Protein AF-R7QXJ0-F1 (afdb_monomer_lite)

Sequence (112 aa):
MRKTAGIDVTHVSIKWGRAKTDVSPYASPARQTDYRDLPPAYTFVGTGEPFFAETKTYIENLKKCGIPARIDIYDMNMHAFDMLRPGWEVSKRAAHRFNEEFYYASEHYFAE

Foldseek 3Di:
DDDDDDDDPPDPPPPPDDDDPDDDCVRPVLPDPDLPPPAEEEEEDEPQDPCVVSVVVSQVVCVVNVHHYDYHYDPDNDPPCLPVPVPDPSNVVRVVVVVVVVVVCCVPPDDD

Radius of gyration: 21.44 Å; chains: 1; bounding box: 50×74×38 Å

Secondary structure (DSSP, 8-state):
---------S-----PPPPPS---TTT-GGG----TTPPPEEEEEETTSTTHHHHHHHHHHHHHTT--EEEEEE--SSTTHHHH-TTSHHHHHHHHHHHHHHHHHHHHS---

Structure (mmCIF, N/CA/C/O backbone):
data_AF-R7QXJ0-F1
#
_entry.id   AF-R7QXJ0-F1
#
loop_
_atom_site.group_PDB
_atom_site.id
_atom_site.type_symbol
_atom_site.label_atom_id
_atom_site.label_alt_id
_atom_site.label_comp_id
_atom_site.label_asym_id
_atom_site.label_entity_id
_atom_site.label_seq_id
_atom_site.pdbx_PDB_ins_code
_atom_site.Cartn_x
_atom_site.Cartn_y
_atom_site.Cartn_z
_atom_site.occupancy
_atom_site.B_iso_or_equiv
_atom_site.auth_seq_id
_atom_site.auth_comp_id
_atom_site.auth_asym_id
_atom_site.auth_atom_id
_atom_site.pdbx_PDB_model_num
ATOM 1 N N . MET A 1 1 ? 35.556 -56.882 -5.409 1.00 45.59 1 MET A N 1
ATOM 2 C CA . MET A 1 1 ? 35.390 -56.064 -4.186 1.00 45.59 1 MET A CA 1
ATOM 3 C C . MET A 1 1 ? 35.511 -54.583 -4.528 1.00 45.59 1 MET A C 1
ATOM 5 O O . MET A 1 1 ? 36.625 -54.118 -4.695 1.00 45.59 1 MET A O 1
ATOM 9 N N . ARG A 1 2 ? 34.387 -53.864 -4.632 1.00 34.59 2 ARG A N 1
ATOM 10 C CA . ARG A 1 2 ? 34.240 -52.422 -4.349 1.00 34.59 2 ARG A CA 1
ATOM 11 C C . ARG A 1 2 ? 32.762 -52.217 -4.003 1.00 34.59 2 ARG A C 1
ATOM 13 O O . ARG A 1 2 ? 31.916 -52.347 -4.877 1.00 34.59 2 ARG A O 1
ATOM 20 N N . LYS A 1 3 ? 32.449 -52.025 -2.719 1.00 36.72 3 LYS A N 1
ATOM 21 C CA . LYS A 1 3 ? 31.110 -51.626 -2.272 1.00 36.72 3 LYS A CA 1
ATOM 22 C C . LYS A 1 3 ? 31.042 -50.106 -2.408 1.00 36.72 3 LYS A C 1
ATOM 24 O O . LYS A 1 3 ? 31.713 -49.409 -1.655 1.00 36.72 3 LYS A O 1
ATOM 29 N N . THR A 1 4 ? 30.295 -49.596 -3.377 1.00 41.34 4 THR A N 1
ATOM 30 C CA . THR A 1 4 ? 29.870 -48.194 -3.391 1.00 41.34 4 THR A CA 1
ATOM 31 C C . THR A 1 4 ? 28.691 -48.067 -2.432 1.00 41.34 4 THR A C 1
ATOM 33 O O . THR A 1 4 ? 27.655 -48.696 -2.627 1.00 41.34 4 THR A O 1
ATOM 36 N N . ALA A 1 5 ? 28.880 -47.316 -1.347 1.00 43.25 5 ALA A N 1
ATOM 37 C CA . ALA A 1 5 ? 27.804 -46.966 -0.431 1.00 43.25 5 ALA A CA 1
ATOM 38 C C . ALA A 1 5 ? 26.801 -46.077 -1.181 1.00 43.25 5 ALA A C 1
ATOM 40 O O . ALA A 1 5 ? 27.152 -44.985 -1.624 1.00 43.25 5 ALA A O 1
ATOM 41 N N . GLY A 1 6 ? 25.580 -46.576 -1.374 1.00 41.38 6 GLY A N 1
ATOM 42 C CA . GLY A 1 6 ? 24.469 -45.772 -1.864 1.00 41.38 6 GLY A CA 1
ATOM 43 C C . GLY A 1 6 ? 24.071 -44.764 -0.792 1.00 41.38 6 GLY A C 1
ATOM 44 O O . GLY A 1 6 ? 23.799 -45.146 0.344 1.00 41.38 6 GLY A O 1
ATOM 45 N N . ILE A 1 7 ? 24.071 -43.483 -1.146 1.00 49.19 7 ILE A N 1
ATOM 46 C CA . ILE A 1 7 ? 23.419 -42.443 -0.354 1.00 49.19 7 ILE A CA 1
ATOM 47 C C . ILE A 1 7 ? 21.928 -42.546 -0.679 1.00 49.19 7 ILE A C 1
ATOM 49 O O . ILE A 1 7 ? 21.510 -42.235 -1.793 1.00 49.19 7 ILE A O 1
ATOM 53 N N . ASP A 1 8 ? 21.144 -43.030 0.279 1.00 42.75 8 ASP A N 1
ATOM 54 C CA . ASP A 1 8 ? 19.686 -42.958 0.242 1.00 42.75 8 ASP A CA 1
ATOM 55 C C . ASP A 1 8 ? 19.267 -41.519 0.581 1.00 42.75 8 ASP A C 1
ATOM 57 O O . ASP A 1 8 ? 19.444 -41.053 1.705 1.00 42.75 8 ASP A O 1
ATOM 61 N N . VAL A 1 9 ? 18.785 -40.782 -0.423 1.00 50.94 9 VAL A N 1
ATOM 62 C CA . VAL A 1 9 ? 18.309 -39.392 -0.290 1.00 50.94 9 VAL A CA 1
ATOM 63 C C . VAL A 1 9 ? 16.834 -39.304 0.112 1.00 50.94 9 VAL A C 1
ATOM 65 O O . VAL A 1 9 ? 16.247 -38.219 0.076 1.00 50.94 9 VAL A O 1
ATOM 68 N N . THR A 1 10 ? 16.195 -40.407 0.505 1.00 52.59 10 THR A N 1
ATOM 69 C CA . THR A 1 10 ? 14.822 -40.336 0.997 1.00 52.59 10 THR A CA 1
ATOM 70 C C . THR A 1 10 ? 14.807 -39.755 2.415 1.00 52.59 10 THR A C 1
ATOM 72 O O . THR A 1 10 ? 15.278 -40.359 3.371 1.00 52.59 10 THR A O 1
ATOM 75 N N . HIS A 1 11 ? 14.204 -38.569 2.546 1.00 53.97 11 HIS A N 1
ATOM 76 C CA . HIS A 1 11 ? 13.925 -37.844 3.795 1.00 53.97 11 HIS A CA 1
ATOM 77 C C . HIS A 1 11 ? 15.060 -36.972 4.352 1.00 53.97 11 HIS A C 1
ATOM 79 O O . HIS A 1 11 ? 15.527 -37.148 5.478 1.00 53.97 11 HIS A O 1
ATOM 85 N N . VAL A 1 12 ? 15.380 -35.884 3.643 1.00 51.94 12 VAL A N 1
ATOM 86 C CA . VAL A 1 12 ? 15.836 -34.672 4.341 1.00 51.94 12 VAL A CA 1
ATOM 87 C C . VAL A 1 12 ? 14.643 -34.125 5.130 1.00 51.94 12 VAL A C 1
ATOM 89 O O . VAL A 1 12 ? 13.816 -33.376 4.615 1.00 51.94 12 VAL A O 1
ATOM 92 N N . SER A 1 13 ? 14.514 -34.542 6.389 1.00 52.09 13 SER A N 1
ATOM 93 C CA . SER A 1 13 ? 13.552 -33.962 7.325 1.00 52.09 13 SER A CA 1
ATOM 94 C C . SER A 1 13 ? 14.060 -32.573 7.722 1.00 52.09 13 SER A C 1
ATOM 96 O O . SER A 1 13 ? 14.759 -32.404 8.723 1.00 52.09 13 SER A O 1
ATOM 98 N N . ILE A 1 14 ? 13.779 -31.570 6.886 1.00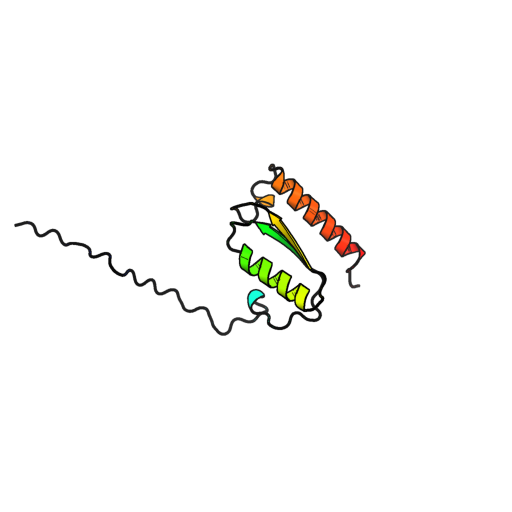 58.62 14 ILE A N 1
ATOM 99 C CA . ILE A 1 14 ? 14.021 -30.170 7.233 1.00 58.62 14 ILE A CA 1
ATOM 100 C C . ILE A 1 14 ? 13.074 -29.846 8.388 1.00 58.62 14 ILE A C 1
ATOM 102 O O . ILE A 1 14 ? 11.874 -29.646 8.196 1.00 58.62 14 ILE A O 1
ATOM 106 N N . LYS A 1 15 ? 13.612 -29.811 9.610 1.00 50.44 15 LYS A N 1
ATOM 107 C CA . LYS A 1 15 ? 12.919 -29.226 10.757 1.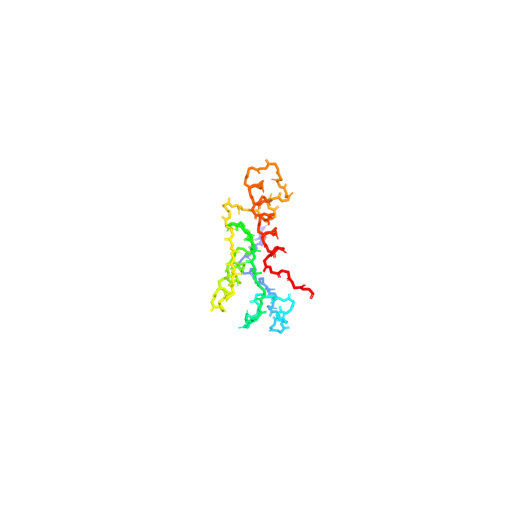00 50.44 15 LYS A CA 1
ATOM 108 C C . LYS A 1 15 ? 12.858 -27.716 10.546 1.00 50.44 15 LYS A C 1
ATOM 110 O O . LYS A 1 15 ? 13.702 -26.978 11.045 1.00 50.44 15 LYS A O 1
ATOM 115 N N . TRP A 1 16 ? 11.855 -27.263 9.803 1.00 63.72 16 TRP A N 1
ATOM 116 C CA . TRP A 1 16 ? 11.424 -25.873 9.842 1.00 63.72 16 TRP A CA 1
ATOM 117 C C . TRP A 1 16 ? 11.083 -25.553 11.301 1.00 63.72 16 TRP A C 1
ATOM 119 O O . TRP A 1 16 ? 10.231 -26.215 11.901 1.00 63.72 16 TRP A O 1
ATOM 129 N N . GLY A 1 17 ? 11.809 -24.616 11.915 1.00 59.66 17 GLY A N 1
ATOM 130 C CA . GLY A 1 17 ? 11.501 -24.170 13.272 1.00 59.66 17 GLY A CA 1
ATOM 131 C C . GLY A 1 17 ? 10.027 -23.771 13.352 1.00 59.66 17 GLY A C 1
ATOM 132 O O . GLY A 1 17 ? 9.516 -23.129 12.435 1.00 59.66 17 GLY A O 1
ATOM 133 N N . ARG A 1 18 ? 9.317 -24.188 14.410 1.00 62.66 18 ARG A N 1
ATOM 134 C CA . ARG A 1 18 ? 7.904 -23.817 14.572 1.00 62.66 18 ARG A CA 1
ATOM 135 C C . ARG A 1 18 ? 7.781 -22.298 14.546 1.00 62.66 18 ARG A C 1
ATOM 137 O O . ARG A 1 18 ? 8.528 -21.610 15.245 1.00 62.66 18 ARG A O 1
ATOM 144 N N . ALA A 1 19 ? 6.811 -21.797 13.783 1.00 67.75 19 ALA A N 1
ATOM 145 C CA . ALA A 1 19 ? 6.402 -20.405 13.871 1.00 67.75 19 ALA A CA 1
ATOM 146 C C . ALA A 1 19 ? 6.142 -20.067 15.346 1.00 67.75 19 ALA A C 1
ATOM 148 O O . ALA A 1 19 ? 5.410 -20.790 16.028 1.00 67.75 19 ALA A O 1
ATOM 149 N N . LYS A 1 20 ? 6.770 -18.998 15.847 1.00 76.38 20 LYS A N 1
ATOM 150 C CA . LYS A 1 20 ? 6.516 -18.516 17.207 1.00 76.38 20 LYS A CA 1
ATOM 151 C C . LYS A 1 20 ? 5.013 -18.244 17.334 1.00 76.38 20 LYS A C 1
ATOM 153 O O . LYS A 1 20 ? 4.428 -17.564 16.489 1.00 76.38 20 LYS A O 1
ATOM 158 N N . THR A 1 21 ? 4.383 -18.853 18.332 1.00 77.75 21 THR A N 1
ATOM 159 C CA . THR A 1 21 ? 2.925 -18.804 18.520 1.00 77.75 21 THR A CA 1
ATOM 160 C C . THR A 1 21 ? 2.477 -17.508 19.180 1.00 77.75 21 THR A C 1
ATOM 162 O O . THR A 1 21 ? 1.363 -17.067 18.936 1.00 77.75 21 THR A O 1
ATOM 165 N N . ASP A 1 22 ? 3.366 -16.884 19.948 1.00 85.31 22 ASP A N 1
ATOM 166 C CA . ASP A 1 22 ? 3.129 -15.635 20.662 1.00 85.31 22 ASP A CA 1
ATOM 167 C C . ASP A 1 22 ? 3.965 -14.508 20.037 1.00 85.31 22 ASP A C 1
ATOM 169 O O . ASP A 1 22 ? 5.017 -14.109 20.536 1.00 85.31 22 ASP A O 1
ATOM 173 N N . VAL A 1 23 ? 3.566 -14.090 18.834 1.00 90.38 23 VAL A N 1
ATOM 174 C CA . VAL A 1 23 ? 4.140 -12.919 18.161 1.00 90.38 23 VAL A CA 1
ATOM 175 C C . VAL A 1 23 ? 3.077 -11.841 18.167 1.00 90.38 23 VAL A C 1
ATOM 177 O O . VAL A 1 23 ? 2.024 -12.012 17.552 1.00 90.38 23 VAL A O 1
ATOM 180 N N . SER A 1 24 ? 3.369 -10.738 18.852 1.00 92.94 24 SER A N 1
ATOM 181 C CA . SER A 1 24 ? 2.473 -9.586 18.921 1.00 92.94 24 SER A CA 1
ATOM 182 C C . SER A 1 24 ? 2.114 -9.071 17.517 1.00 92.94 24 SER A C 1
ATOM 184 O O . SER A 1 24 ? 3.012 -8.967 16.672 1.00 92.94 24 SER A O 1
ATOM 186 N N . PRO A 1 25 ? 0.851 -8.671 17.266 1.00 93.00 25 PRO A N 1
ATOM 187 C CA . PRO A 1 25 ? 0.453 -7.974 16.043 1.00 93.00 25 PRO A CA 1
ATOM 188 C C . PRO A 1 25 ? 1.273 -6.713 15.754 1.00 93.00 25 PRO A C 1
ATOM 190 O O . PRO A 1 25 ? 1.458 -6.359 14.597 1.00 93.00 25 PRO A O 1
ATOM 193 N N . TYR A 1 26 ? 1.835 -6.075 16.786 1.00 91.00 26 TYR A N 1
ATOM 194 C CA . TYR A 1 26 ? 2.766 -4.960 16.608 1.00 91.00 26 TYR A CA 1
ATOM 195 C C . TYR A 1 26 ? 4.039 -5.375 15.851 1.00 91.00 26 TYR A C 1
ATOM 197 O O . TYR A 1 26 ? 4.532 -4.639 15.005 1.00 91.00 26 TYR A O 1
ATOM 205 N N . ALA A 1 27 ? 4.562 -6.573 16.129 1.00 92.62 27 ALA A N 1
ATOM 206 C CA . ALA A 1 27 ? 5.741 -7.112 15.451 1.00 92.62 27 ALA A CA 1
ATOM 207 C C . ALA A 1 27 ? 5.398 -7.811 14.125 1.00 92.62 27 ALA A C 1
ATOM 209 O O . ALA A 1 27 ? 6.249 -7.934 13.248 1.00 92.62 27 ALA A O 1
ATOM 210 N N . SER A 1 28 ? 4.170 -8.312 13.983 1.00 91.88 28 SER A N 1
ATOM 211 C CA . SER A 1 28 ? 3.691 -8.985 12.776 1.00 91.88 28 SER A CA 1
ATOM 212 C C . SER A 1 28 ? 2.242 -8.571 12.500 1.00 91.88 28 SER A C 1
ATOM 214 O O . SER A 1 28 ? 1.319 -9.251 12.954 1.00 91.88 28 SER A O 1
ATOM 216 N N . PRO A 1 29 ? 2.021 -7.481 11.738 1.00 92.00 29 PRO A N 1
ATOM 217 C CA . PRO A 1 29 ? 0.682 -6.949 11.465 1.00 92.00 29 PRO A CA 1
ATOM 218 C C . PRO A 1 29 ? -0.268 -7.946 10.793 1.00 92.00 29 PRO A C 1
ATOM 220 O O . PRO A 1 29 ? -1.481 -7.850 10.958 1.00 92.00 29 PRO A O 1
ATOM 223 N N . ALA A 1 30 ? 0.263 -8.962 10.105 1.00 89.12 30 ALA A N 1
ATOM 224 C CA . ALA A 1 30 ? -0.516 -10.074 9.557 1.00 89.12 30 ALA A CA 1
ATOM 225 C C . ALA A 1 30 ? -1.291 -10.880 10.624 1.00 89.12 30 ALA A C 1
ATOM 227 O O . ALA A 1 30 ? -2.200 -11.633 10.289 1.00 89.12 30 ALA A O 1
ATOM 228 N N . ARG A 1 31 ? -0.935 -10.736 11.908 1.00 91.62 31 ARG A N 1
ATOM 229 C CA . ARG A 1 31 ? -1.617 -11.364 13.051 1.00 91.62 31 ARG A CA 1
ATOM 230 C C . ARG A 1 31 ? -2.665 -10.466 13.699 1.00 91.62 31 ARG A C 1
ATOM 232 O O . ARG A 1 31 ? -3.272 -10.881 14.684 1.00 91.62 31 ARG A O 1
ATOM 239 N N . GLN A 1 32 ? -2.853 -9.248 13.196 1.00 94.06 32 GLN A N 1
ATOM 240 C CA . GLN A 1 32 ? -3.906 -8.371 13.680 1.00 94.06 32 GLN A CA 1
ATOM 241 C C . GLN A 1 32 ? -5.269 -9.044 13.477 1.00 94.06 32 GLN A C 1
ATOM 243 O O . GLN A 1 32 ? -5.544 -9.619 12.426 1.00 94.06 32 GLN A O 1
ATOM 248 N N . THR A 1 33 ? -6.108 -8.994 14.506 1.00 93.69 33 THR A N 1
ATOM 249 C CA . THR A 1 33 ? -7.475 -9.542 14.470 1.00 93.69 33 THR A CA 1
ATOM 250 C C . THR A 1 33 ? -8.532 -8.448 14.546 1.00 93.69 33 THR A C 1
ATOM 252 O O . THR A 1 33 ? -9.672 -8.686 14.156 1.00 93.69 33 THR A O 1
ATOM 255 N N . ASP A 1 34 ? -8.144 -7.245 14.973 1.00 95.19 34 ASP A N 1
ATOM 256 C CA . ASP A 1 34 ? -8.997 -6.067 15.013 1.00 95.19 34 ASP A CA 1
ATOM 257 C C . ASP A 1 34 ? -8.395 -4.941 14.168 1.00 95.19 34 ASP A C 1
ATOM 259 O O . ASP A 1 34 ? -7.303 -4.448 14.440 1.00 95.19 34 ASP A O 1
ATOM 263 N N . TYR A 1 35 ? -9.109 -4.561 13.113 1.00 96.56 35 TYR A N 1
ATOM 264 C CA . TYR A 1 35 ? -8.683 -3.547 12.147 1.00 96.56 35 TYR A CA 1
ATOM 265 C C . TYR A 1 35 ? -9.473 -2.239 12.280 1.00 96.56 35 TYR A C 1
ATOM 267 O O . TYR A 1 35 ? -9.325 -1.347 11.443 1.00 96.56 35 TYR A O 1
ATOM 275 N N . ARG A 1 36 ? -10.348 -2.129 13.288 1.00 94.81 36 ARG A N 1
ATOM 276 C CA . ARG A 1 36 ? -11.133 -0.915 13.535 1.00 94.81 36 ARG A CA 1
ATOM 277 C C . ARG A 1 36 ? -10.216 0.251 13.890 1.00 94.81 36 ARG A C 1
ATOM 279 O O . ARG A 1 36 ? -9.125 0.053 14.416 1.00 94.81 36 ARG A O 1
ATOM 286 N N . ASP A 1 37 ? -10.680 1.453 13.570 1.00 93.50 37 ASP A N 1
ATOM 287 C CA 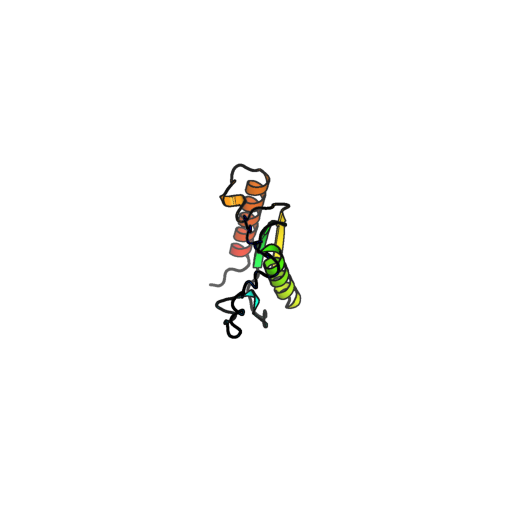. ASP A 1 37 ? -10.018 2.725 13.885 1.00 93.50 37 ASP A CA 1
ATOM 288 C C . ASP A 1 37 ? -8.603 2.894 13.293 1.00 93.50 37 ASP A C 1
ATOM 290 O O . ASP A 1 37 ? -7.890 3.841 13.626 1.00 93.50 37 ASP A O 1
ATOM 294 N N . LEU A 1 38 ? -8.191 2.009 12.378 1.00 95.06 38 LEU A N 1
ATOM 295 C CA . LEU A 1 38 ? -6.966 2.176 11.602 1.00 95.06 38 LEU A CA 1
ATOM 296 C C . LEU A 1 38 ? -7.149 3.251 10.517 1.00 95.06 38 LEU A C 1
ATOM 298 O O . LEU A 1 38 ? -8.252 3.416 9.988 1.00 95.06 38 LEU A O 1
ATOM 302 N N . PRO A 1 39 ? -6.077 3.975 10.146 1.00 95.50 39 PRO A N 1
ATOM 303 C CA . PRO A 1 39 ? -6.161 5.006 9.122 1.00 95.50 39 PRO A CA 1
ATOM 304 C C . PRO A 1 39 ? -6.417 4.405 7.730 1.00 95.50 39 PRO A C 1
ATOM 306 O O . PRO A 1 39 ? -6.136 3.221 7.496 1.00 95.50 39 PRO A O 1
ATOM 309 N N . PRO A 1 40 ? -6.888 5.225 6.772 1.00 96.50 40 PRO A N 1
ATOM 310 C CA . PRO A 1 40 ? -6.883 4.868 5.362 1.00 96.50 40 PRO A CA 1
ATOM 311 C C . PRO A 1 40 ? -5.513 4.365 4.903 1.00 96.50 40 PRO A C 1
ATOM 313 O O . PRO A 1 40 ? -4.476 4.851 5.357 1.00 96.50 40 PRO A O 1
ATOM 316 N N . ALA A 1 41 ? -5.502 3.404 3.982 1.00 97.25 41 ALA A N 1
ATOM 317 C CA . ALA A 1 41 ? -4.270 2.759 3.543 1.00 97.25 41 ALA A CA 1
ATOM 318 C C . ALA A 1 41 ? -4.178 2.656 2.021 1.00 97.25 41 ALA A C 1
ATOM 320 O O . ALA A 1 41 ? -5.113 2.230 1.344 1.00 97.25 41 ALA A O 1
ATOM 321 N N . TYR A 1 42 ? -3.000 2.953 1.488 1.00 98.44 42 TYR A N 1
ATOM 322 C CA . TYR A 1 42 ? -2.637 2.633 0.116 1.00 98.44 42 TYR A CA 1
ATOM 323 C C . TYR A 1 42 ? -1.341 1.825 0.104 1.00 98.44 42 TYR A C 1
ATOM 325 O O . TYR A 1 42 ? -0.427 2.070 0.891 1.00 98.44 42 TYR A O 1
ATOM 333 N N . THR A 1 43 ? -1.261 0.852 -0.797 1.00 98.12 43 THR A N 1
ATOM 334 C CA . THR A 1 43 ? -0.032 0.110 -1.074 1.00 98.12 43 THR A CA 1
ATOM 335 C C . THR A 1 43 ? -0.024 -0.389 -2.517 1.00 98.12 43 THR A C 1
ATOM 337 O O . THR A 1 43 ? -1.025 -0.302 -3.231 1.00 98.12 43 THR A O 1
ATOM 340 N N . PHE A 1 44 ? 1.098 -0.948 -2.952 1.00 98.44 44 PHE A N 1
ATOM 341 C CA . PHE A 1 44 ? 1.174 -1.711 -4.186 1.00 98.44 44 PHE A CA 1
ATOM 342 C C . PHE A 1 44 ? 2.066 -2.935 -4.013 1.00 98.44 44 PHE A C 1
ATOM 344 O O . PHE A 1 44 ? 2.912 -2.977 -3.123 1.00 98.44 44 PHE A O 1
ATOM 351 N N . VAL A 1 45 ? 1.859 -3.944 -4.857 1.00 98.50 45 VAL A N 1
ATOM 352 C CA . VAL A 1 45 ? 2.586 -5.213 -4.760 1.00 98.50 45 VAL A CA 1
ATOM 353 C C . VAL A 1 45 ? 2.730 -5.881 -6.129 1.00 98.50 45 VAL A C 1
ATOM 355 O O . VAL A 1 45 ? 1.869 -5.739 -7.003 1.00 98.50 45 VAL A O 1
ATOM 358 N N . GLY A 1 46 ? 3.820 -6.616 -6.322 1.00 97.94 46 GLY A N 1
ATOM 359 C CA . GLY A 1 46 ? 4.021 -7.521 -7.448 1.00 97.94 46 GLY A CA 1
ATOM 360 C C . GLY A 1 46 ? 3.264 -8.845 -7.280 1.00 97.94 46 GLY A C 1
ATOM 361 O O . GLY A 1 46 ? 3.076 -9.336 -6.171 1.00 97.94 46 GLY A O 1
ATOM 362 N N . THR A 1 47 ? 2.843 -9.465 -8.378 1.00 97.69 47 THR A N 1
ATOM 363 C CA . THR A 1 47 ? 2.183 -10.786 -8.375 1.00 97.69 47 THR A CA 1
ATOM 364 C C . THR A 1 47 ? 3.099 -11.935 -7.946 1.00 97.69 47 THR A C 1
ATOM 366 O O . THR A 1 47 ? 2.616 -12.909 -7.370 1.00 97.69 47 THR A O 1
ATOM 369 N N . GLY A 1 48 ? 4.404 -11.844 -8.215 1.00 96.50 48 GLY A N 1
ATOM 370 C CA . GLY A 1 48 ? 5.373 -12.914 -7.953 1.00 96.50 48 GLY A CA 1
ATOM 371 C C . GLY A 1 48 ? 6.353 -12.640 -6.819 1.00 96.50 48 GLY A C 1
ATOM 372 O O . GLY A 1 48 ? 7.385 -13.306 -6.743 1.00 96.50 48 GLY A O 1
ATOM 373 N N . GLU A 1 49 ? 6.085 -11.658 -5.958 1.00 96.00 49 GLU A N 1
ATOM 374 C CA . GLU A 1 49 ? 6.893 -11.426 -4.759 1.00 96.00 49 GLU A CA 1
ATOM 375 C C . GLU A 1 49 ? 6.333 -12.156 -3.521 1.00 96.00 49 GLU A C 1
ATOM 377 O O . GLU A 1 49 ? 5.131 -12.427 -3.450 1.00 96.00 49 GLU A O 1
ATOM 382 N N . PRO A 1 50 ? 7.174 -12.462 -2.511 1.00 96.12 50 PRO A N 1
ATOM 383 C CA . PRO A 1 50 ? 6.762 -13.250 -1.344 1.00 96.12 50 PRO A CA 1
ATOM 384 C C . PRO A 1 50 ? 5.612 -12.641 -0.531 1.00 96.12 50 PRO A C 1
ATOM 386 O O . PRO A 1 50 ? 4.883 -13.370 0.137 1.00 96.12 50 PRO A O 1
ATOM 389 N N . PHE A 1 51 ? 5.444 -11.320 -0.594 1.00 96.50 51 PHE A N 1
ATOM 390 C CA . PHE A 1 51 ? 4.501 -10.574 0.238 1.00 96.50 51 PHE A CA 1
ATOM 391 C C . PHE A 1 51 ? 3.116 -10.403 -0.412 1.00 96.50 51 PHE A C 1
ATOM 393 O O . PHE A 1 51 ? 2.198 -9.871 0.209 1.00 96.50 51 PHE A O 1
ATOM 400 N N . PHE A 1 52 ? 2.919 -10.883 -1.649 1.00 97.44 52 PHE A N 1
ATOM 401 C CA . PHE A 1 52 ? 1.677 -10.697 -2.410 1.00 97.44 52 PHE A CA 1
ATOM 402 C C . PHE A 1 52 ? 0.414 -11.090 -1.630 1.00 97.44 52 PHE A C 1
ATOM 404 O O . PHE A 1 52 ? -0.526 -10.302 -1.489 1.00 97.44 52 PHE A O 1
ATOM 411 N N . ALA A 1 53 ? 0.391 -12.318 -1.107 1.00 97.38 53 ALA A N 1
ATOM 412 C CA . ALA A 1 53 ? -0.795 -12.872 -0.462 1.00 97.38 53 ALA A CA 1
ATOM 413 C C . ALA A 1 53 ? -1.122 -12.174 0.867 1.00 97.38 53 ALA A C 1
ATOM 415 O O . ALA A 1 53 ? -2.293 -11.895 1.146 1.00 97.38 53 ALA A O 1
ATOM 416 N N . GLU A 1 54 ? -0.108 -11.871 1.680 1.00 96.38 54 GLU A N 1
ATOM 417 C CA . GLU A 1 54 ? -0.312 -11.206 2.970 1.00 96.38 54 GLU A CA 1
ATOM 418 C C . GLU A 1 54 ? -0.740 -9.746 2.799 1.00 96.38 54 GLU A C 1
ATOM 420 O O . GLU A 1 54 ? -1.694 -9.321 3.452 1.00 96.38 54 GLU A O 1
ATOM 425 N N . THR A 1 55 ? -0.145 -9.012 1.854 1.00 97.56 55 THR A N 1
ATOM 426 C CA . THR A 1 55 ? -0.529 -7.628 1.546 1.00 97.56 55 THR A CA 1
ATOM 427 C C . THR A 1 55 ? -1.973 -7.559 1.055 1.00 97.56 55 THR A C 1
ATOM 429 O O . THR A 1 55 ? -2.760 -6.745 1.545 1.00 97.56 55 THR A O 1
ATOM 432 N N . LYS A 1 56 ? -2.371 -8.463 0.147 1.00 97.94 56 LYS A N 1
ATOM 433 C CA . LYS A 1 56 ? -3.762 -8.562 -0.323 1.00 97.94 56 LYS A CA 1
ATOM 434 C C . LYS A 1 56 ? -4.725 -8.844 0.832 1.00 97.94 56 LYS A C 1
ATOM 436 O O . LYS A 1 56 ? -5.741 -8.164 0.953 1.00 97.94 56 LYS A O 1
ATOM 441 N N . THR A 1 57 ? -4.382 -9.792 1.704 1.00 97.69 57 THR A N 1
ATOM 442 C CA . THR A 1 57 ? -5.203 -10.158 2.870 1.00 97.69 57 THR A CA 1
ATOM 443 C C . THR A 1 57 ? -5.365 -8.987 3.841 1.00 97.69 57 THR A C 1
ATOM 445 O O . THR A 1 57 ? -6.474 -8.719 4.303 1.00 97.69 57 THR A O 1
ATOM 448 N N . TYR A 1 58 ? -4.287 -8.252 4.125 1.00 97.31 58 TYR A N 1
ATOM 449 C CA . TYR A 1 58 ? -4.318 -7.098 5.024 1.00 97.31 58 TYR A CA 1
ATOM 450 C C . TYR A 1 58 ? -5.255 -5.997 4.502 1.00 97.31 58 TYR A C 1
ATOM 452 O O . TYR A 1 58 ? -6.117 -5.511 5.234 1.00 97.31 58 TYR A O 1
ATOM 460 N N . ILE A 1 59 ? -5.155 -5.664 3.210 1.00 98.12 59 ILE A N 1
ATOM 461 C CA . ILE A 1 59 ? -6.019 -4.668 2.561 1.00 98.12 59 ILE A CA 1
ATOM 462 C C . ILE A 1 59 ? -7.482 -5.132 2.518 1.00 98.12 59 ILE A C 1
ATOM 464 O O . ILE A 1 59 ? -8.391 -4.333 2.739 1.00 98.12 59 ILE A O 1
ATOM 468 N N . GLU A 1 60 ? -7.740 -6.418 2.269 1.00 97.69 60 GLU A N 1
ATOM 469 C CA . GLU A 1 60 ? -9.095 -6.979 2.330 1.00 97.69 60 GLU A CA 1
ATOM 470 C C . GLU A 1 60 ? -9.700 -6.892 3.737 1.00 97.69 60 GLU A C 1
ATOM 472 O O . GLU A 1 60 ? -10.886 -6.593 3.869 1.00 97.69 60 GLU A O 1
ATOM 477 N N . ASN A 1 61 ? -8.908 -7.119 4.786 1.00 97.81 61 ASN A N 1
ATOM 478 C CA . ASN A 1 61 ? -9.379 -7.015 6.166 1.00 97.81 61 ASN A CA 1
ATOM 479 C C . ASN A 1 61 ? -9.696 -5.568 6.566 1.00 97.81 61 ASN A C 1
ATOM 481 O O . ASN A 1 61 ? -10.752 -5.333 7.151 1.00 97.81 61 ASN A O 1
ATOM 485 N N . LEU A 1 62 ? -8.870 -4.596 6.161 1.00 97.75 62 LEU A N 1
ATOM 486 C CA . LEU A 1 62 ? -9.186 -3.170 6.320 1.00 97.75 62 LEU A CA 1
ATOM 487 C C . LEU A 1 62 ? -10.526 -2.813 5.658 1.00 97.75 62 LEU A C 1
ATOM 489 O O . LEU A 1 62 ? -11.405 -2.236 6.300 1.00 97.75 62 LEU A O 1
ATOM 493 N N . LYS A 1 63 ? -10.729 -3.239 4.403 1.00 97.69 63 LYS A N 1
ATOM 494 C CA . LYS A 1 63 ? -11.985 -3.008 3.669 1.00 97.69 63 LYS A CA 1
ATOM 495 C C . LYS A 1 63 ? -13.201 -3.614 4.373 1.00 97.69 63 LYS A C 1
ATOM 497 O O . LYS A 1 63 ? -14.248 -2.975 4.420 1.00 97.69 63 LYS A O 1
ATOM 502 N N . LYS A 1 64 ? -13.082 -4.825 4.934 1.00 97.50 64 LYS A N 1
ATOM 503 C CA . LYS A 1 64 ? -14.172 -5.480 5.690 1.00 97.50 64 LYS A CA 1
ATOM 504 C C . LYS A 1 64 ? -14.582 -4.689 6.934 1.00 97.50 64 LYS A C 1
ATOM 506 O O . LYS A 1 64 ? -15.742 -4.760 7.326 1.00 97.50 64 LYS A O 1
ATOM 511 N N . CYS A 1 65 ? -13.662 -3.929 7.524 1.00 97.25 65 CYS A N 1
ATOM 512 C CA . CYS A 1 65 ? -13.933 -3.033 8.648 1.00 97.25 65 CYS A CA 1
ATOM 513 C C . CYS A 1 65 ? -14.409 -1.634 8.220 1.00 97.25 65 CYS A C 1
ATOM 515 O O . CYS A 1 65 ? -14.564 -0.765 9.071 1.00 97.25 65 CYS A O 1
ATOM 517 N N . GLY A 1 66 ? -14.650 -1.403 6.924 1.00 97.19 66 GLY A N 1
ATOM 518 C CA . GLY A 1 66 ? -15.083 -0.105 6.403 1.00 97.19 66 GLY A CA 1
ATOM 519 C C . GLY A 1 66 ? -13.961 0.929 6.279 1.00 97.19 66 GLY A C 1
ATOM 520 O O . GLY A 1 66 ? -14.247 2.087 5.987 1.00 97.19 66 GLY A O 1
ATOM 521 N N . ILE A 1 67 ? -12.696 0.533 6.464 1.00 97.44 67 ILE A N 1
ATOM 522 C CA . ILE A 1 67 ? -11.553 1.434 6.301 1.00 97.44 67 ILE A CA 1
ATOM 523 C C . ILE A 1 67 ? -11.288 1.661 4.802 1.00 97.44 67 ILE A C 1
ATOM 525 O O . ILE A 1 67 ? -11.187 0.679 4.051 1.00 97.44 67 ILE A O 1
ATOM 529 N N . PRO A 1 68 ? -11.136 2.918 4.335 1.00 97.00 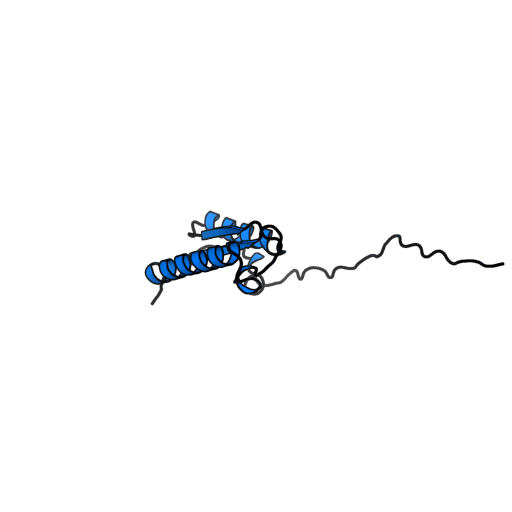68 PRO A N 1
ATOM 530 C CA . PRO A 1 68 ? -10.732 3.199 2.962 1.00 97.00 68 PRO A CA 1
ATOM 531 C C . PRO A 1 68 ? -9.338 2.626 2.690 1.00 97.00 68 PRO A C 1
ATOM 533 O O . PRO A 1 68 ? -8.333 3.147 3.164 1.00 97.00 68 PRO A O 1
ATOM 536 N N . ALA A 1 69 ? -9.267 1.532 1.933 1.00 97.81 69 ALA A N 1
ATOM 537 C CA . ALA A 1 69 ? -8.001 0.886 1.613 1.00 97.81 69 ALA A CA 1
ATOM 538 C C . ALA A 1 69 ? -7.907 0.531 0.127 1.00 97.81 69 ALA A C 1
ATOM 540 O O . ALA A 1 69 ? -8.859 0.007 -0.461 1.00 97.81 69 ALA A O 1
ATOM 541 N N . ARG A 1 70 ? -6.750 0.771 -0.491 1.00 98.06 70 ARG A N 1
ATOM 542 C CA . ARG A 1 70 ? -6.493 0.461 -1.902 1.00 98.06 70 ARG A CA 1
ATOM 543 C C . ARG A 1 70 ? -5.155 -0.247 -2.088 1.00 98.06 70 ARG A C 1
ATOM 545 O O . ARG A 1 70 ? -4.207 -0.034 -1.343 1.00 98.06 70 ARG A O 1
ATOM 552 N N . ILE A 1 71 ? -5.118 -1.121 -3.089 1.00 98.56 71 ILE A N 1
ATOM 553 C CA . ILE A 1 71 ? -3.930 -1.858 -3.500 1.00 98.56 71 ILE A CA 1
ATOM 554 C C . ILE A 1 71 ? -3.842 -1.847 -5.021 1.00 98.56 71 ILE A C 1
ATOM 556 O O . ILE A 1 71 ? -4.795 -2.258 -5.686 1.00 98.56 71 ILE A O 1
ATOM 560 N N . ASP A 1 72 ? -2.705 -1.410 -5.551 1.00 98.62 72 ASP A N 1
ATOM 561 C CA . ASP A 1 72 ? -2.375 -1.581 -6.964 1.00 98.62 72 ASP A CA 1
ATOM 562 C C . ASP A 1 72 ? -1.536 -2.860 -7.124 1.00 98.62 72 ASP A C 1
ATOM 564 O O . ASP A 1 72 ? -0.553 -3.074 -6.413 1.00 98.62 72 ASP A O 1
ATOM 568 N N . ILE A 1 73 ? -1.934 -3.741 -8.043 1.00 98.50 73 ILE A N 1
ATOM 569 C CA . ILE A 1 73 ? -1.240 -5.009 -8.299 1.00 98.50 73 ILE A CA 1
ATOM 570 C C . ILE A 1 73 ? -0.543 -4.921 -9.652 1.00 98.50 73 ILE A C 1
ATOM 572 O O . ILE A 1 73 ? -1.176 -4.640 -10.671 1.00 98.50 73 ILE A O 1
ATOM 576 N N . TYR A 1 74 ? 0.757 -5.195 -9.659 1.00 98.31 74 TYR A N 1
ATOM 577 C CA . TYR A 1 74 ? 1.592 -5.166 -10.852 1.00 98.31 74 TYR A CA 1
ATOM 578 C C . TYR A 1 74 ? 2.050 -6.577 -11.216 1.00 98.31 74 TYR A C 1
ATOM 580 O O . TYR A 1 74 ? 2.460 -7.341 -10.346 1.00 98.31 74 TYR A O 1
ATOM 588 N N . ASP A 1 75 ? 2.002 -6.923 -12.503 1.00 97.31 75 ASP A N 1
ATOM 589 C CA . ASP A 1 75 ? 2.529 -8.202 -12.984 1.00 97.31 75 ASP A CA 1
ATOM 590 C C . ASP A 1 75 ? 4.063 -8.177 -12.977 1.00 97.31 75 ASP A C 1
ATOM 592 O O . ASP A 1 75 ? 4.703 -7.764 -13.942 1.00 97.31 75 ASP A O 1
ATOM 596 N N . MET A 1 76 ? 4.638 -8.511 -11.823 1.00 96.44 76 MET A N 1
ATOM 597 C CA . MET A 1 76 ? 6.057 -8.385 -11.514 1.00 96.44 76 MET A CA 1
ATOM 598 C C . MET A 1 76 ? 6.487 -9.500 -10.566 1.00 96.44 76 MET A C 1
ATOM 600 O O . MET A 1 76 ? 5.905 -9.691 -9.501 1.00 96.44 76 MET A O 1
ATOM 604 N N . ASN A 1 77 ? 7.584 -10.170 -10.914 1.00 95.31 77 ASN A N 1
ATOM 605 C CA . ASN A 1 77 ? 8.191 -11.236 -10.107 1.00 95.31 77 ASN A CA 1
ATOM 606 C C . ASN A 1 77 ? 9.378 -10.725 -9.274 1.00 95.31 77 ASN A C 1
ATOM 608 O O . ASN A 1 77 ? 10.386 -11.412 -9.120 1.00 95.31 77 ASN A O 1
ATOM 612 N N . MET A 1 78 ? 9.306 -9.475 -8.810 1.00 93.94 78 MET A N 1
ATOM 613 C CA . MET A 1 78 ? 10.393 -8.815 -8.089 1.00 93.94 78 MET A CA 1
ATOM 614 C C . MET A 1 78 ? 9.830 -7.864 -7.037 1.00 93.94 78 MET A C 1
ATOM 616 O O . MET A 1 78 ? 9.073 -6.954 -7.368 1.00 93.94 78 MET A O 1
ATOM 620 N N . HIS A 1 79 ? 10.250 -8.060 -5.789 1.00 97.81 79 HIS A N 1
ATOM 621 C CA . HIS A 1 79 ? 9.986 -7.123 -4.702 1.00 97.81 79 HIS A CA 1
ATOM 622 C C . HIS A 1 79 ? 10.745 -5.807 -4.927 1.00 97.81 79 HIS A C 1
ATOM 624 O O . HIS A 1 79 ? 11.875 -5.831 -5.423 1.00 97.81 79 HIS A O 1
ATOM 630 N N . ALA A 1 80 ? 10.137 -4.678 -4.548 1.00 96.62 80 ALA A N 1
ATOM 631 C CA . ALA A 1 80 ? 10.711 -3.334 -4.694 1.00 96.62 80 ALA A CA 1
ATOM 632 C C . ALA A 1 80 ? 11.183 -3.023 -6.131 1.00 96.62 80 ALA A C 1
ATOM 634 O O . ALA A 1 80 ? 12.248 -2.436 -6.354 1.00 96.62 80 ALA A O 1
ATOM 635 N N . PHE A 1 81 ? 10.420 -3.473 -7.137 1.00 97.31 81 PHE A N 1
ATOM 636 C CA . PHE A 1 81 ? 10.789 -3.303 -8.545 1.00 97.31 81 PHE A CA 1
ATOM 637 C C . PHE A 1 81 ? 10.951 -1.832 -8.946 1.00 97.31 81 PHE A C 1
ATOM 639 O O . PHE A 1 81 ? 11.798 -1.510 -9.782 1.00 97.31 81 PHE A O 1
ATOM 646 N N . ASP A 1 82 ? 10.174 -0.950 -8.326 1.00 97.06 82 ASP A N 1
ATOM 647 C CA . ASP A 1 82 ? 10.190 0.492 -8.515 1.00 97.06 82 ASP A CA 1
ATOM 648 C C . ASP A 1 82 ? 11.535 1.108 -8.109 1.00 97.06 82 ASP A C 1
ATOM 650 O O . ASP A 1 82 ? 12.092 1.920 -8.848 1.00 97.06 82 ASP A O 1
ATOM 654 N N . MET A 1 83 ? 12.115 0.642 -7.001 1.00 96.94 83 MET A N 1
ATOM 655 C CA . MET A 1 83 ? 13.414 1.098 -6.502 1.00 96.94 83 MET A CA 1
ATOM 656 C C . MET A 1 83 ? 14.592 0.413 -7.199 1.00 96.94 83 MET A C 1
ATOM 658 O O . MET A 1 83 ? 15.607 1.047 -7.487 1.00 96.94 83 MET A O 1
ATOM 662 N N . LEU A 1 84 ? 14.485 -0.893 -7.466 1.00 97.69 84 LEU A N 1
ATOM 663 C CA . LEU A 1 84 ? 15.577 -1.683 -8.044 1.00 97.69 84 LEU A CA 1
ATOM 664 C C . LEU A 1 84 ? 15.701 -1.509 -9.561 1.00 97.69 84 LEU A C 1
ATOM 666 O O . LEU A 1 84 ? 16.768 -1.766 -10.130 1.00 97.69 84 LEU A O 1
ATOM 670 N N . ARG A 1 85 ? 14.618 -1.120 -10.241 1.00 97.44 85 AR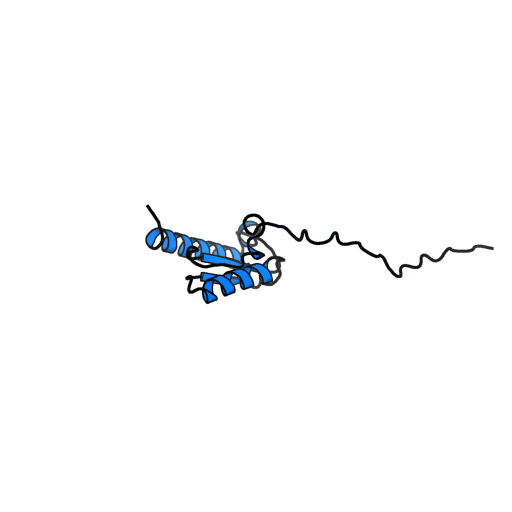G A N 1
ATOM 671 C CA . ARG A 1 85 ? 14.570 -0.857 -11.687 1.00 97.44 85 ARG A CA 1
ATOM 672 C C . ARG A 1 85 ? 13.804 0.440 -11.974 1.00 97.44 85 ARG A C 1
ATOM 674 O O . ARG A 1 85 ? 12.809 0.403 -12.697 1.00 97.44 85 ARG A O 1
ATOM 681 N N . PRO A 1 86 ? 14.276 1.604 -11.500 1.00 97.50 86 PRO A N 1
ATOM 682 C CA . PRO A 1 86 ? 13.539 2.867 -11.614 1.00 97.50 86 PRO A CA 1
ATOM 683 C C . PRO A 1 86 ? 13.344 3.331 -13.067 1.00 97.50 86 PRO A C 1
ATOM 685 O O . PRO A 1 86 ? 12.460 4.128 -13.361 1.00 97.50 86 PRO A O 1
ATOM 688 N N . GLY A 1 87 ? 14.150 2.816 -14.002 1.00 97.94 87 GLY A N 1
ATOM 689 C CA . GLY A 1 87 ? 14.034 3.125 -15.427 1.00 97.94 87 GLY A CA 1
ATOM 690 C C . GLY A 1 87 ? 12.895 2.408 -16.160 1.00 97.94 87 GLY A C 1
ATOM 691 O O . GLY A 1 87 ? 12.570 2.813 -17.273 1.00 97.94 87 GLY A O 1
ATOM 692 N N . TRP A 1 88 ? 12.297 1.358 -15.586 1.00 98.25 88 TRP A N 1
ATOM 693 C CA . TRP A 1 88 ? 11.207 0.628 -16.240 1.00 98.25 88 TRP A CA 1
ATOM 694 C C . TRP A 1 88 ? 9.900 1.420 -16.213 1.00 98.25 88 TRP A C 1
ATOM 696 O O . TRP A 1 88 ? 9.585 2.096 -15.238 1.00 98.25 88 TRP A O 1
ATOM 706 N N . GLU A 1 89 ? 9.092 1.288 -17.263 1.00 98.38 89 GLU A N 1
ATOM 707 C CA . GLU A 1 89 ? 7.807 1.996 -17.348 1.00 98.38 89 GLU A CA 1
ATOM 708 C C . GLU A 1 89 ? 6.837 1.585 -16.232 1.00 98.38 89 GLU A C 1
ATOM 710 O O . GLU A 1 89 ? 6.159 2.429 -15.647 1.00 98.38 89 GLU A O 1
ATOM 715 N N . VAL A 1 90 ? 6.825 0.301 -15.857 1.00 97.94 90 VAL A N 1
ATOM 716 C CA . VAL A 1 90 ? 6.028 -0.184 -14.718 1.00 97.94 90 VAL A CA 1
ATOM 717 C C . VAL A 1 90 ? 6.466 0.450 -13.394 1.00 97.94 90 VAL A C 1
ATOM 719 O O . VAL A 1 90 ? 5.610 0.821 -12.596 1.00 97.94 90 VAL A O 1
ATOM 722 N N . SER A 1 91 ? 7.772 0.643 -13.198 1.00 98.44 91 SER A N 1
ATOM 723 C CA . SER A 1 91 ? 8.358 1.286 -12.017 1.00 98.44 91 SER A CA 1
ATOM 724 C C . SER A 1 91 ? 7.962 2.751 -11.916 1.00 98.44 91 SER A C 1
ATOM 726 O O . SER A 1 91 ? 7.474 3.190 -10.878 1.00 98.44 91 SER A O 1
ATOM 728 N N . LYS A 1 92 ? 8.091 3.497 -13.019 1.00 98.62 92 LYS A N 1
ATOM 729 C CA . LYS A 1 92 ? 7.668 4.903 -13.091 1.00 98.62 92 LYS A CA 1
ATOM 730 C C . LYS A 1 92 ? 6.180 5.052 -12.794 1.00 98.62 92 LYS A C 1
ATOM 732 O O . LYS A 1 92 ? 5.796 5.935 -12.034 1.00 98.62 92 LYS A O 1
ATOM 737 N N . ARG A 1 93 ? 5.347 4.166 -13.352 1.00 98.56 93 ARG A N 1
ATOM 738 C CA . ARG A 1 93 ? 3.903 4.149 -13.091 1.00 98.56 93 ARG A CA 1
ATOM 739 C C . ARG A 1 93 ? 3.595 3.880 -11.618 1.00 98.56 93 ARG A C 1
ATOM 741 O O . ARG A 1 93 ? 2.801 4.616 -11.046 1.00 98.56 93 ARG A O 1
ATOM 748 N N . ALA A 1 94 ? 4.226 2.877 -11.006 1.00 98.50 94 ALA A N 1
ATOM 749 C CA . ALA A 1 94 ? 4.021 2.560 -9.592 1.00 98.50 94 ALA A CA 1
ATOM 750 C C . ALA A 1 94 ? 4.431 3.724 -8.675 1.00 98.50 94 ALA A C 1
ATOM 752 O O . ALA A 1 94 ? 3.650 4.124 -7.814 1.00 98.50 94 ALA A O 1
ATOM 753 N N . ALA A 1 95 ? 5.596 4.328 -8.925 1.00 98.25 95 ALA A N 1
ATOM 754 C CA . ALA A 1 95 ? 6.075 5.489 -8.178 1.00 98.25 95 ALA A CA 1
ATOM 755 C C . ALA A 1 95 ? 5.156 6.710 -8.345 1.00 98.25 95 ALA A C 1
ATOM 757 O O . ALA A 1 95 ? 4.837 7.390 -7.371 1.00 98.25 95 ALA A O 1
ATOM 758 N N . HIS A 1 96 ? 4.684 6.975 -9.566 1.00 98.38 96 HIS A N 1
ATOM 759 C CA . HIS A 1 96 ? 3.733 8.054 -9.822 1.00 98.38 96 HIS A CA 1
ATOM 760 C C . HIS A 1 96 ? 2.431 7.846 -9.043 1.00 98.38 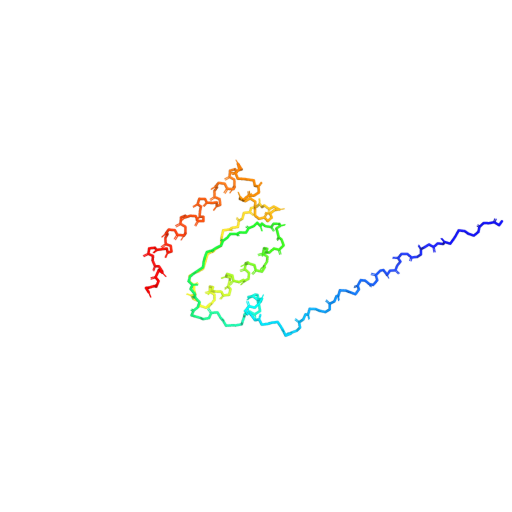96 HIS A C 1
ATOM 762 O O . HIS A 1 96 ? 2.016 8.745 -8.318 1.00 98.38 96 HIS A O 1
ATOM 768 N N . ARG A 1 97 ? 1.846 6.641 -9.107 1.00 98.56 97 ARG A N 1
ATOM 769 C CA . ARG A 1 97 ? 0.626 6.312 -8.357 1.00 98.56 97 ARG A CA 1
ATOM 770 C C . ARG A 1 97 ? 0.810 6.411 -6.851 1.00 98.56 97 ARG A C 1
ATOM 772 O O . ARG A 1 97 ? -0.076 6.902 -6.165 1.00 98.56 97 ARG A O 1
ATOM 779 N N . PHE A 1 98 ? 1.960 5.978 -6.340 1.00 98.19 98 PHE A N 1
ATOM 780 C CA . PHE A 1 98 ? 2.281 6.123 -4.925 1.00 98.19 98 PHE A CA 1
ATOM 781 C C . PHE A 1 98 ? 2.314 7.590 -4.491 1.00 98.19 98 PHE A C 1
ATOM 783 O O . PHE A 1 98 ? 1.729 7.934 -3.467 1.00 98.19 98 PHE A O 1
ATOM 790 N N . ASN A 1 99 ? 2.924 8.464 -5.293 1.00 98.12 99 ASN A N 1
ATOM 791 C CA . ASN A 1 99 ? 2.958 9.894 -5.001 1.00 98.12 99 ASN A CA 1
ATOM 792 C C . ASN A 1 99 ? 1.569 10.544 -5.095 1.00 98.12 99 ASN A C 1
ATOM 794 O O . ASN A 1 99 ? 1.236 11.349 -4.232 1.00 98.12 99 ASN A O 1
ATOM 798 N N . GLU A 1 100 ? 0.746 10.189 -6.090 1.00 98.38 100 GLU A N 1
ATOM 799 C CA . GLU A 1 100 ? -0.643 10.674 -6.190 1.00 98.38 100 GLU A CA 1
ATOM 800 C C . GLU A 1 100 ? -1.443 10.361 -4.917 1.00 98.38 100 GLU A C 1
ATOM 802 O O . GLU A 1 100 ? -2.087 11.243 -4.352 1.00 98.38 100 GLU A O 1
ATOM 807 N N . GLU A 1 101 ? -1.353 9.123 -4.426 1.00 97.94 101 GLU A N 1
ATOM 808 C CA . GLU A 1 101 ? -2.046 8.703 -3.204 1.00 97.94 101 GLU A CA 1
ATOM 809 C C . GLU A 1 101 ? -1.488 9.356 -1.952 1.00 97.94 101 GLU A C 1
ATOM 811 O O . GLU A 1 101 ? -2.249 9.696 -1.048 1.00 97.94 101 GLU A O 1
ATOM 816 N N . PHE A 1 102 ? -0.172 9.554 -1.899 1.00 96.44 102 PHE A N 1
ATOM 817 C CA . PHE A 1 102 ? 0.459 10.272 -0.805 1.00 96.44 102 PHE A CA 1
ATOM 818 C C . PHE A 1 102 ? -0.030 11.723 -0.734 1.00 96.44 102 PHE A C 1
ATOM 820 O O . PHE A 1 102 ? -0.433 12.172 0.339 1.00 96.44 102 PHE A O 1
ATOM 827 N N . TYR A 1 103 ? -0.053 12.441 -1.862 1.00 97.19 103 TYR A N 1
ATOM 828 C CA . TYR A 1 103 ? -0.551 13.817 -1.904 1.00 97.19 103 TYR A CA 1
ATOM 829 C C . TYR A 1 103 ? -2.025 13.887 -1.516 1.00 97.19 103 TYR A C 1
ATOM 831 O O . TYR A 1 103 ? -2.373 14.650 -0.616 1.00 97.19 103 TYR A O 1
ATOM 839 N N . TYR A 1 104 ? -2.865 13.023 -2.091 1.00 96.56 104 TYR A N 1
ATOM 840 C CA . TYR A 1 104 ? -4.270 12.927 -1.704 1.00 96.56 104 TYR A CA 1
ATOM 841 C C . TYR A 1 104 ? -4.422 12.680 -0.194 1.00 96.56 104 TYR A C 1
ATOM 843 O O . TYR A 1 104 ? -5.151 13.389 0.495 1.00 96.56 104 TYR A O 1
ATOM 851 N N . ALA A 1 105 ? -3.693 11.713 0.367 1.00 95.75 105 ALA A N 1
ATOM 852 C CA . ALA A 1 105 ? -3.772 11.422 1.793 1.00 95.75 105 ALA A CA 1
ATOM 853 C C . ALA A 1 105 ? -3.323 12.606 2.663 1.00 95.75 105 ALA A C 1
ATOM 855 O O . ALA A 1 105 ? -3.937 12.859 3.698 1.00 95.75 105 ALA A O 1
ATOM 856 N N . SER A 1 106 ? -2.301 13.352 2.233 1.00 94.56 106 SER A N 1
ATOM 857 C CA . SER A 1 106 ? -1.821 14.537 2.951 1.00 94.56 106 SER A CA 1
ATOM 858 C C . SER A 1 106 ? -2.843 15.676 2.992 1.00 94.56 106 SER A C 1
ATOM 860 O O . SER A 1 106 ? -2.873 16.427 3.960 1.00 94.56 106 SER A O 1
ATOM 862 N N . GLU A 1 107 ? -3.713 15.773 1.986 1.00 95.69 107 GLU A N 1
ATOM 863 C CA . GLU A 1 107 ? -4.765 16.793 1.919 1.00 95.69 107 GLU A CA 1
ATOM 864 C C . GLU A 1 107 ? -6.056 16.364 2.635 1.00 95.69 107 GLU A C 1
ATOM 866 O O . GLU A 1 107 ? -6.822 17.214 3.087 1.00 95.69 107 GLU A O 1
ATOM 871 N N . HIS A 1 108 ? -6.308 15.055 2.749 1.00 95.06 108 HIS A N 1
ATOM 872 C CA . HIS A 1 108 ? -7.599 14.527 3.205 1.00 95.06 108 HIS A CA 1
ATOM 873 C C . HIS A 1 108 ? -7.586 13.842 4.575 1.00 95.06 108 HIS A C 1
ATOM 875 O O . HIS A 1 108 ? -8.638 13.750 5.208 1.00 95.06 108 HIS A O 1
ATOM 881 N N . TYR A 1 109 ? -6.440 13.334 5.030 1.00 91.25 109 TYR A N 1
ATOM 882 C CA . TYR A 1 109 ? -6.355 12.480 6.222 1.00 91.25 109 TYR A CA 1
ATOM 883 C C . TYR A 1 109 ? -5.283 12.918 7.222 1.00 91.25 109 TYR A C 1
ATOM 885 O O . TYR A 1 109 ? -4.963 12.167 8.144 1.00 91.25 109 TYR A O 1
ATOM 893 N N . PHE A 1 110 ? -4.719 14.114 7.057 1.00 88.25 110 PHE A N 1
ATOM 894 C CA . PHE A 1 110 ? -3.773 14.660 8.020 1.00 88.25 110 PHE A CA 1
ATOM 895 C C . PHE A 1 110 ? -4.485 14.965 9.347 1.00 88.25 110 PHE A C 1
ATOM 897 O O . PHE A 1 110 ? -5.484 15.683 9.369 1.00 88.25 110 PHE A O 1
ATOM 904 N N . ALA A 1 111 ? -3.982 14.394 10.441 1.00 80.88 111 ALA A N 1
ATOM 905 C CA . ALA A 1 111 ? -4.410 14.726 11.795 1.00 80.88 111 ALA A CA 1
ATOM 906 C C . ALA A 1 111 ? -3.406 15.724 12.387 1.00 80.88 111 ALA A C 1
ATOM 908 O O . ALA A 1 111 ? -2.203 15.460 12.345 1.00 80.88 111 ALA A O 1
ATOM 909 N N . GLU A 1 112 ? -3.908 16.862 12.874 1.00 67.75 112 GLU A N 1
ATOM 910 C CA . GLU A 1 112 ? -3.116 17.902 13.556 1.00 67.75 112 GLU A CA 1
ATOM 911 C C . GLU A 1 112 ? -2.503 17.421 14.880 1.00 67.75 112 GLU A C 1
ATOM 913 O O . GLU A 1 112 ? -3.151 16.614 15.592 1.00 67.75 112 GLU A O 1
#

pLDDT: mean 87.78, std 17.85, range [34.59, 98.62]